Protein AF-A0A140CV83-F1 (afdb_monomer_lite)

Radius of gyration: 26.22 Å; chains: 1; bounding box: 45×14×83 Å

Sequence (55 aa):
MFFLPQMMPINWYPLILIFVTIYTFFIIMIAFNKISFIKSKTQIKLQNKNFYWMW

Structure (mmCIF, N/CA/C/O backbone):
data_AF-A0A140CV83-F1
#
_entry.id   AF-A0A140CV83-F1
#
loop_
_atom_site.group_PDB
_atom_site.id
_atom_site.type_symbol
_atom_site.label_atom_id
_atom_site.label_alt_id
_atom_site.label_comp_id
_atom_site.label_asym_id
_atom_site.label_entity_id
_atom_site.label_seq_id
_atom_site.pdbx_PDB_ins_code
_atom_site.Cartn_x
_atom_site.Cartn_y
_atom_site.Cartn_z
_atom_site.occupancy
_atom_site.B_iso_or_equiv
_atom_site.auth_seq_id
_atom_site.auth_comp_id
_atom_site.auth_asym_id
_atom_site.auth_atom_id
_atom_site.pdbx_PDB_model_num
ATOM 1 N N . MET A 1 1 ? 16.525 13.972 -46.281 1.00 50.44 1 MET A N 1
ATOM 2 C CA . MET A 1 1 ? 16.177 12.763 -45.505 1.00 50.44 1 MET A CA 1
ATOM 3 C C . MET A 1 1 ? 15.416 13.234 -44.274 1.00 50.44 1 MET A C 1
ATOM 5 O O . MET A 1 1 ? 15.978 14.003 -43.507 1.00 50.44 1 MET A O 1
ATOM 9 N N . PHE A 1 2 ? 14.122 12.920 -44.162 1.00 62.78 2 PHE A N 1
ATOM 10 C CA . PHE A 1 2 ? 13.314 13.295 -42.995 1.00 62.78 2 PHE A CA 1
ATOM 11 C C . PHE A 1 2 ? 13.601 12.304 -41.864 1.00 62.78 2 PHE A C 1
ATOM 13 O O . PHE A 1 2 ? 13.351 11.111 -42.017 1.00 62.78 2 PHE A O 1
ATOM 20 N N . PHE A 1 3 ? 14.145 12.789 -40.750 1.00 69.06 3 PHE A N 1
ATOM 21 C CA . PHE A 1 3 ? 14.317 11.995 -39.538 1.00 69.06 3 PHE A CA 1
ATOM 22 C C . PHE A 1 3 ? 13.046 12.128 -38.697 1.00 69.06 3 PHE A C 1
ATOM 24 O O . PHE A 1 3 ? 12.768 13.190 -38.144 1.00 69.06 3 PHE A O 1
ATOM 31 N N . LEU A 1 4 ? 12.247 11.063 -38.639 1.00 72.25 4 LEU A N 1
ATOM 32 C CA . LEU A 1 4 ? 11.169 10.950 -37.658 1.00 72.25 4 LEU A CA 1
ATOM 33 C C . LEU A 1 4 ? 11.803 10.761 -36.271 1.00 72.25 4 LEU A C 1
ATOM 35 O O . LEU A 1 4 ? 12.678 9.900 -36.134 1.00 72.25 4 LEU A O 1
ATOM 39 N N . PRO A 1 5 ? 11.400 11.533 -35.246 1.00 71.75 5 PRO A N 1
ATOM 40 C CA . PRO A 1 5 ? 11.916 11.345 -33.899 1.00 71.75 5 PRO A CA 1
ATOM 41 C C . PRO A 1 5 ? 11.528 9.949 -33.403 1.00 71.75 5 PRO A C 1
ATOM 43 O O . PRO A 1 5 ? 10.348 9.619 -33.279 1.00 71.75 5 PRO A O 1
ATOM 46 N N . GLN A 1 6 ? 12.530 9.111 -33.145 1.00 70.12 6 GLN A N 1
ATOM 47 C CA . GLN A 1 6 ? 12.327 7.809 -32.521 1.00 70.12 6 GLN A CA 1
ATOM 48 C C . GLN A 1 6 ? 12.067 8.020 -31.029 1.00 70.12 6 GLN A C 1
ATOM 50 O O . GLN A 1 6 ? 12.872 8.627 -30.323 1.00 70.12 6 GLN A O 1
ATOM 55 N N . MET A 1 7 ?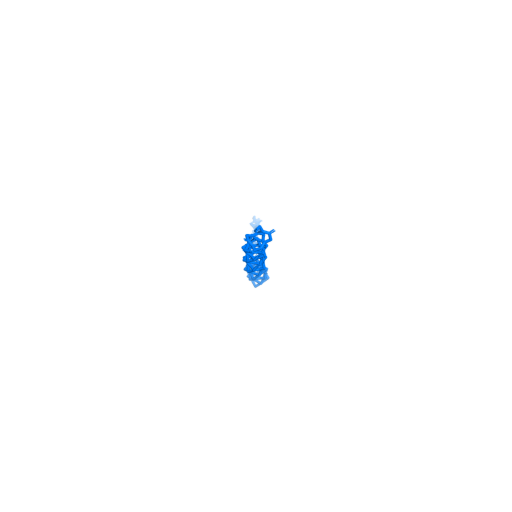 10.924 7.532 -30.550 1.00 73.50 7 MET A N 1
ATOM 56 C CA . MET A 1 7 ? 10.598 7.545 -29.128 1.00 73.50 7 MET A CA 1
ATOM 57 C C . MET A 1 7 ? 11.533 6.573 -28.405 1.00 73.50 7 MET A C 1
ATOM 59 O O . MET A 1 7 ? 11.605 5.398 -28.767 1.00 73.50 7 MET A O 1
ATOM 63 N N . MET A 1 8 ? 12.259 7.057 -27.395 1.00 76.50 8 MET A N 1
ATOM 64 C CA . MET A 1 8 ? 13.067 6.181 -26.546 1.00 76.50 8 MET A CA 1
ATOM 65 C C . MET A 1 8 ? 12.162 5.163 -25.832 1.00 76.50 8 MET A C 1
ATOM 67 O O . MET A 1 8 ? 11.077 5.534 -25.376 1.00 76.50 8 MET A O 1
ATOM 71 N N . PRO A 1 9 ? 12.587 3.893 -25.707 1.00 77.25 9 PRO A N 1
ATOM 72 C CA . PRO A 1 9 ? 11.815 2.890 -24.989 1.00 77.25 9 PRO A CA 1
ATOM 73 C C . PRO A 1 9 ? 11.645 3.316 -23.527 1.00 77.25 9 PRO A C 1
ATOM 75 O O . PRO A 1 9 ? 12.619 3.555 -22.812 1.00 77.25 9 PRO A O 1
ATOM 78 N N . ILE A 1 10 ? 10.392 3.428 -23.086 1.00 81.06 10 ILE A N 1
ATOM 79 C CA . ILE A 1 10 ? 10.061 3.791 -21.707 1.00 81.06 10 ILE A CA 1
ATOM 80 C C . ILE A 1 10 ? 10.441 2.636 -20.784 1.00 81.06 10 ILE A C 1
ATOM 82 O O . ILE A 1 10 ? 10.012 1.495 -20.968 1.00 81.06 10 ILE A O 1
ATOM 86 N N . ASN A 1 11 ? 11.226 2.950 -19.757 1.00 83.00 11 ASN A N 1
ATOM 87 C CA . ASN A 1 11 ? 11.514 2.019 -18.683 1.00 83.00 11 ASN A CA 1
ATOM 88 C C . ASN A 1 11 ? 10.288 1.912 -17.758 1.00 83.00 11 ASN A C 1
ATOM 90 O O . ASN A 1 11 ? 9.994 2.833 -16.997 1.00 83.00 11 ASN A O 1
ATOM 94 N N . TRP A 1 12 ? 9.571 0.790 -17.826 1.00 85.19 12 TRP A N 1
ATOM 95 C CA . TRP A 1 12 ? 8.355 0.555 -17.038 1.00 85.19 12 TRP A CA 1
ATOM 96 C C . TRP A 1 12 ? 8.623 0.213 -15.568 1.00 85.19 12 TRP A C 1
ATOM 98 O O . TRP A 1 12 ? 7.745 0.410 -14.731 1.00 85.19 12 TRP A O 1
ATOM 108 N N . TYR A 1 13 ? 9.828 -0.252 -15.224 1.00 89.69 13 TYR A N 1
ATOM 109 C CA . TYR A 1 13 ? 10.190 -0.624 -13.852 1.00 89.69 13 TYR A CA 1
ATOM 110 C C . TYR A 1 13 ? 9.923 0.476 -12.803 1.00 89.69 13 TYR A C 1
ATOM 112 O O . TYR A 1 13 ? 9.272 0.174 -11.801 1.00 89.69 13 TYR A O 1
ATOM 120 N N . PRO A 1 14 ? 10.339 1.747 -12.997 1.00 89.88 14 PRO A N 1
ATOM 121 C CA . PRO A 1 14 ? 10.034 2.816 -12.042 1.00 89.88 14 PRO A CA 1
ATOM 122 C C . PRO A 1 14 ? 8.531 3.092 -11.907 1.00 89.88 14 PRO A C 1
ATOM 124 O O . PRO A 1 14 ? 8.058 3.336 -10.800 1.00 89.88 14 PRO A O 1
ATOM 127 N N . LEU A 1 15 ? 7.765 3.004 -12.999 1.00 89.88 15 LEU A N 1
ATOM 128 C CA . LEU A 1 15 ? 6.311 3.205 -12.976 1.00 89.88 15 LEU A CA 1
ATOM 129 C C . LEU A 1 15 ? 5.610 2.119 -12.156 1.00 89.88 15 LEU A C 1
ATOM 131 O O . LEU A 1 15 ? 4.760 2.425 -11.323 1.00 89.88 15 LEU A O 1
ATOM 135 N N . ILE A 1 16 ? 6.008 0.860 -12.347 1.00 94.19 16 ILE A N 1
ATOM 136 C CA . ILE A 1 16 ? 5.479 -0.278 -11.586 1.00 94.19 16 ILE A CA 1
ATOM 137 C C . ILE A 1 16 ? 5.813 -0.120 -10.100 1.00 94.19 16 ILE A C 1
ATOM 139 O O . ILE A 1 16 ? 4.945 -0.314 -9.251 1.00 94.19 16 ILE A O 1
ATOM 143 N N . LEU A 1 17 ? 7.043 0.288 -9.776 1.00 95.44 17 LEU A N 1
ATOM 144 C CA . LEU A 1 17 ? 7.475 0.487 -8.394 1.00 95.44 17 LEU A CA 1
ATOM 145 C C . LEU A 1 17 ? 6.662 1.583 -7.692 1.00 95.44 17 LEU A C 1
ATOM 147 O O . LEU A 1 17 ? 6.200 1.371 -6.572 1.00 95.44 17 LEU A O 1
ATOM 151 N N . ILE A 1 18 ? 6.428 2.718 -8.359 1.00 95.56 18 ILE A N 1
ATOM 152 C CA . ILE A 1 18 ? 5.573 3.803 -7.846 1.00 95.56 18 ILE A CA 1
ATOM 153 C C . ILE A 1 18 ? 4.133 3.316 -7.642 1.00 95.56 18 ILE A C 1
ATOM 155 O O . ILE A 1 18 ? 3.493 3.641 -6.644 1.00 95.56 18 ILE A O 1
ATOM 159 N N . PHE A 1 19 ? 3.612 2.509 -8.565 1.00 95.94 19 PHE A N 1
ATOM 160 C CA . PHE A 1 19 ? 2.249 2.001 -8.455 1.00 95.94 19 PHE A CA 1
ATOM 161 C C . PHE A 1 19 ? 2.084 1.071 -7.247 1.00 95.94 19 PHE A C 1
ATOM 163 O O . PHE A 1 19 ? 1.134 1.211 -6.474 1.00 95.94 19 PHE A O 1
ATOM 170 N N . VAL A 1 20 ? 3.041 0.161 -7.039 1.00 97.38 20 VAL A N 1
ATOM 171 C CA . VAL A 1 20 ? 3.042 -0.761 -5.897 1.00 97.38 20 VAL A CA 1
ATOM 172 C C . VAL A 1 20 ? 3.135 0.005 -4.577 1.00 97.38 20 VAL A C 1
ATOM 174 O O . VAL A 1 20 ? 2.374 -0.290 -3.653 1.00 97.38 20 VAL A O 1
ATOM 177 N N . THR A 1 21 ? 4.009 1.010 -4.468 1.00 97.25 21 THR A N 1
ATOM 178 C CA . THR A 1 21 ? 4.154 1.778 -3.219 1.00 97.25 21 THR A CA 1
ATOM 179 C C . THR A 1 21 ? 2.882 2.546 -2.870 1.00 97.25 21 THR A C 1
ATOM 181 O O . THR A 1 21 ? 2.417 2.457 -1.731 1.00 97.25 21 THR A O 1
ATOM 184 N N . ILE A 1 22 ? 2.262 3.223 -3.843 1.00 97.25 22 ILE A N 1
ATOM 185 C CA . ILE A 1 22 ? 1.000 3.954 -3.640 1.00 97.25 22 ILE A CA 1
ATOM 186 C C . ILE A 1 22 ? -0.124 2.998 -3.233 1.00 97.25 22 ILE A C 1
ATOM 188 O O . ILE A 1 22 ? -0.842 3.261 -2.267 1.00 97.25 22 ILE A O 1
ATOM 192 N N . TYR A 1 23 ? -0.260 1.869 -3.931 1.00 97.44 23 TYR A N 1
ATOM 193 C CA . TYR A 1 23 ? -1.284 0.872 -3.626 1.00 97.44 23 TYR A CA 1
ATOM 194 C C . TYR A 1 23 ? -1.140 0.324 -2.199 1.00 97.44 23 TYR A C 1
ATOM 196 O O . TYR A 1 23 ? -2.114 0.246 -1.447 1.00 97.44 23 TYR A O 1
ATOM 204 N N . THR A 1 24 ? 0.093 0.019 -1.789 1.00 96.81 24 THR A N 1
ATOM 205 C CA . THR A 1 24 ? 0.383 -0.490 -0.442 1.00 96.81 24 THR A CA 1
ATOM 206 C C . THR A 1 24 ? 0.057 0.556 0.628 1.00 96.81 24 THR A C 1
ATOM 208 O O . THR A 1 24 ? -0.579 0.239 1.634 1.00 96.81 24 THR A O 1
ATOM 211 N N . PHE A 1 25 ? 0.418 1.82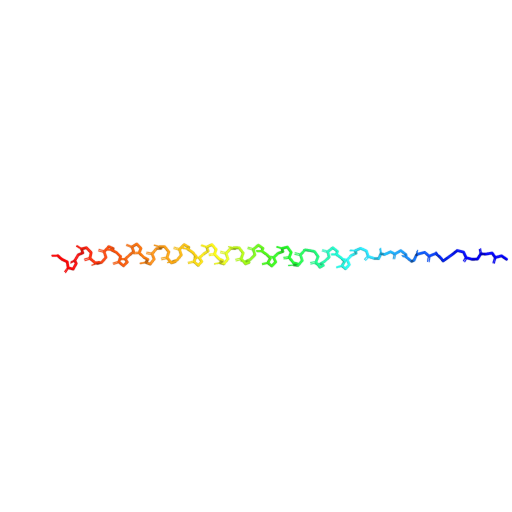1 0.394 1.00 97.25 25 PHE A N 1
ATOM 212 C CA . PHE A 1 25 ? 0.092 2.928 1.295 1.00 97.25 25 PHE A CA 1
ATOM 213 C C . PHE A 1 25 ? -1.423 3.102 1.474 1.00 97.25 25 PHE A C 1
ATOM 215 O O . PHE A 1 25 ? -1.907 3.291 2.592 1.00 97.25 25 PHE A O 1
ATOM 222 N N . PHE A 1 26 ? -2.186 2.970 0.389 1.00 96.62 26 PHE A N 1
ATOM 223 C CA . PHE A 1 26 ? -3.640 3.081 0.422 1.00 96.62 26 PHE A CA 1
ATOM 224 C C . PHE A 1 26 ? -4.292 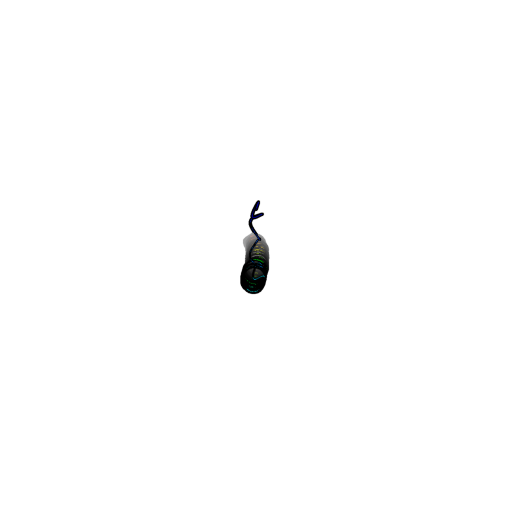1.983 1.276 1.00 96.62 26 PHE A C 1
ATOM 226 O O . PHE A 1 26 ? -5.161 2.270 2.103 1.00 96.62 26 PHE A O 1
ATOM 233 N N . ILE A 1 27 ? -3.827 0.734 1.149 1.00 96.12 27 ILE A N 1
ATOM 234 C CA . ILE A 1 27 ? -4.292 -0.383 1.987 1.00 96.12 27 ILE A CA 1
ATOM 235 C C . ILE A 1 27 ? -4.016 -0.102 3.466 1.00 96.12 27 ILE A C 1
ATOM 237 O O . ILE A 1 27 ? -4.898 -0.296 4.307 1.00 96.12 27 ILE A O 1
ATOM 241 N N . ILE A 1 28 ? -2.814 0.384 3.785 1.00 95.88 28 ILE A N 1
ATOM 242 C CA . ILE A 1 28 ? -2.426 0.723 5.157 1.00 95.88 28 ILE A CA 1
ATOM 243 C C . ILE A 1 28 ? -3.362 1.800 5.720 1.00 95.88 28 ILE A C 1
ATOM 245 O O . ILE A 1 28 ? -3.907 1.625 6.812 1.00 95.88 28 ILE A O 1
ATOM 249 N N . MET A 1 29 ? -3.627 2.873 4.969 1.00 95.69 29 MET A N 1
ATOM 250 C CA . MET A 1 29 ? -4.559 3.922 5.397 1.00 95.69 29 MET A CA 1
ATOM 251 C C . MET A 1 29 ? -5.972 3.393 5.662 1.00 95.69 29 MET A C 1
ATOM 253 O O . MET A 1 29 ? -6.574 3.743 6.679 1.00 95.69 29 MET A O 1
ATOM 257 N N . ILE A 1 30 ? -6.496 2.519 4.798 1.00 94.31 30 ILE A N 1
ATOM 258 C CA . ILE A 1 30 ? -7.810 1.895 5.007 1.00 94.31 30 ILE A CA 1
ATOM 259 C C . ILE A 1 30 ? -7.816 1.058 6.288 1.00 94.31 30 ILE A C 1
ATOM 261 O O . ILE A 1 30 ? -8.760 1.152 7.077 1.00 94.31 30 ILE A O 1
ATOM 265 N N . ALA A 1 31 ? -6.773 0.256 6.515 1.00 93.50 31 ALA A N 1
ATOM 266 C CA . ALA A 1 31 ? -6.659 -0.571 7.709 1.00 93.50 31 ALA A CA 1
ATOM 267 C C . ALA A 1 31 ? -6.657 0.289 8.982 1.00 93.50 31 ALA A C 1
ATOM 269 O O . ALA A 1 31 ? -7.449 0.033 9.890 1.00 93.50 31 ALA A O 1
ATOM 270 N N . PHE A 1 32 ? -5.851 1.356 9.023 1.00 92.00 32 PHE A N 1
ATOM 271 C CA . PHE A 1 32 ? -5.821 2.289 10.152 1.00 92.00 32 PHE A CA 1
ATOM 272 C C . PHE A 1 32 ? -7.160 2.992 10.372 1.00 92.00 32 PHE A C 1
ATOM 274 O O . PHE A 1 32 ? -7.624 3.074 11.511 1.00 92.00 32 PHE A O 1
ATOM 281 N N . ASN A 1 33 ? -7.817 3.453 9.306 1.00 88.38 33 ASN A N 1
ATOM 282 C CA . ASN A 1 33 ? -9.121 4.099 9.417 1.00 88.38 33 ASN A CA 1
ATOM 283 C C . ASN A 1 33 ? -10.175 3.126 9.975 1.00 88.38 33 ASN A C 1
ATOM 285 O O . ASN A 1 33 ? -10.918 3.458 10.898 1.00 88.38 33 ASN A O 1
ATOM 289 N N . LYS A 1 34 ? -10.182 1.876 9.495 1.00 86.12 34 LYS A N 1
ATOM 290 C CA . LYS A 1 34 ? -11.086 0.831 9.993 1.00 86.12 34 LYS A CA 1
ATOM 291 C C . LYS A 1 34 ? -10.820 0.503 11.465 1.00 86.12 34 LYS A C 1
ATOM 293 O O . LYS A 1 34 ? -11.771 0.360 12.230 1.00 86.12 34 LYS A O 1
ATOM 298 N N . ILE A 1 35 ? -9.553 0.426 11.878 1.00 85.94 35 ILE A N 1
ATOM 299 C CA . ILE A 1 3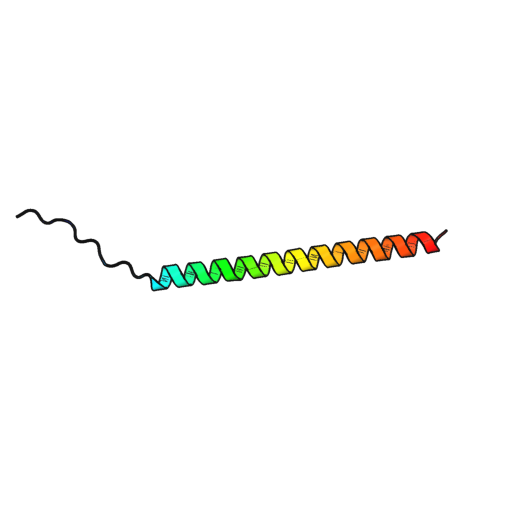5 ? -9.165 0.216 13.283 1.00 85.94 35 ILE A CA 1
ATOM 300 C C . ILE A 1 35 ? -9.635 1.388 14.151 1.00 85.94 35 ILE A C 1
ATOM 302 O O . ILE A 1 35 ? -10.246 1.164 15.196 1.00 85.94 35 ILE A O 1
ATOM 306 N N . SER A 1 36 ? -9.405 2.627 13.708 1.00 80.94 36 SER A N 1
ATOM 307 C CA . SER A 1 36 ? -9.849 3.840 14.403 1.00 80.94 36 SER A CA 1
ATOM 308 C C . SER A 1 36 ? -11.371 3.862 14.578 1.00 80.94 36 SER A C 1
ATOM 310 O O . SER A 1 36 ? -11.876 4.090 15.677 1.00 80.94 36 SER A O 1
ATOM 312 N N . PHE A 1 37 ? -12.110 3.509 13.525 1.00 78.75 37 PHE A N 1
ATOM 313 C CA . PHE A 1 37 ? -13.568 3.429 13.547 1.00 78.75 37 PHE A CA 1
ATOM 314 C C . PHE A 1 37 ? -14.106 2.322 14.464 1.00 78.75 37 PHE A C 1
ATOM 316 O O . PHE A 1 37 ? -15.107 2.506 15.157 1.00 78.75 37 PHE A O 1
ATOM 323 N N . ILE A 1 38 ? -13.453 1.157 14.499 1.00 82.06 38 ILE A N 1
ATOM 324 C CA . ILE A 1 38 ? -13.826 0.082 15.428 1.00 82.06 38 ILE A CA 1
ATOM 325 C C . ILE A 1 38 ? -13.554 0.520 16.870 1.00 82.06 38 ILE A C 1
ATOM 327 O O . ILE A 1 38 ? -14.413 0.319 17.728 1.00 82.06 38 ILE A O 1
ATOM 331 N N . LYS A 1 39 ? -12.403 1.155 17.127 1.00 77.44 39 LYS A N 1
ATOM 332 C CA . LYS A 1 39 ? -12.023 1.666 18.451 1.00 77.44 39 LYS A CA 1
ATOM 333 C C . LYS A 1 39 ? -12.991 2.741 18.952 1.00 77.44 39 LYS A C 1
ATOM 335 O O . L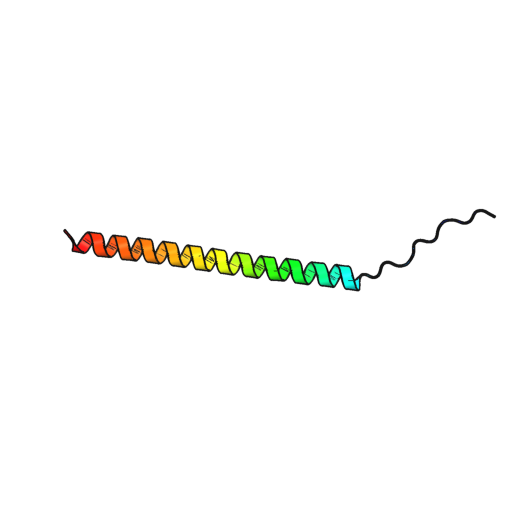YS A 1 39 ? -13.374 2.711 20.118 1.00 77.44 39 LYS A O 1
ATOM 340 N N . SER A 1 40 ? -13.429 3.658 18.090 1.00 74.44 40 SER A N 1
ATOM 341 C CA . SER A 1 40 ? -14.404 4.683 18.480 1.00 74.44 40 SER A CA 1
ATOM 342 C C . SER A 1 40 ? -15.780 4.075 18.776 1.00 74.44 40 SER A C 1
ATOM 344 O O . SER A 1 40 ? -16.398 4.410 19.786 1.00 74.44 40 SER A O 1
ATOM 346 N N . LYS A 1 41 ? -16.241 3.101 17.978 1.00 72.75 41 LYS A N 1
ATOM 347 C CA . LYS A 1 41 ? -17.496 2.377 18.249 1.00 72.75 41 LYS A CA 1
ATOM 348 C C . LYS A 1 41 ? -17.467 1.590 19.556 1.00 72.75 41 LYS A C 1
ATOM 350 O O . LYS A 1 41 ? -18.467 1.582 20.276 1.00 72.75 41 LYS A O 1
ATOM 355 N N . THR A 1 42 ? -16.364 0.912 19.873 1.00 69.44 42 THR A N 1
ATOM 356 C CA . THR A 1 42 ? -16.246 0.181 21.143 1.00 69.44 42 THR A CA 1
ATOM 357 C C . THR A 1 42 ? -16.209 1.127 22.334 1.00 69.44 42 THR A C 1
ATOM 359 O O . THR A 1 42 ? -16.870 0.837 23.327 1.00 69.44 42 THR A O 1
ATOM 362 N N . GLN A 1 43 ? -15.540 2.279 22.226 1.00 67.38 43 GLN A N 1
ATOM 363 C CA . GLN A 1 43 ? -15.558 3.306 23.272 1.00 67.38 43 GLN A CA 1
ATOM 364 C C . GLN A 1 43 ? -16.966 3.861 23.521 1.00 67.38 43 GLN A C 1
ATOM 366 O O . GLN A 1 43 ? -17.399 3.886 24.669 1.00 67.38 43 GLN A O 1
ATOM 371 N N . ILE A 1 44 ? -17.723 4.202 22.471 1.00 67.50 44 ILE A N 1
ATOM 372 C CA . ILE A 1 44 ? -19.109 4.687 22.607 1.00 67.50 44 ILE A CA 1
ATOM 373 C C . ILE A 1 44 ? -20.001 3.621 23.260 1.00 67.50 44 ILE A C 1
ATOM 375 O O . ILE A 1 44 ? -20.790 3.925 24.154 1.00 67.50 44 ILE A O 1
ATOM 379 N N . LYS A 1 45 ? -19.859 2.348 22.865 1.00 63.25 45 LYS A N 1
ATOM 380 C CA . LYS A 1 45 ? -20.630 1.243 23.458 1.00 63.25 45 LYS A CA 1
ATOM 381 C C . LYS A 1 45 ? -20.294 1.031 24.940 1.00 63.25 45 LYS A C 1
ATOM 383 O O . LYS A 1 45 ? -21.189 0.734 25.728 1.00 63.25 45 LYS A O 1
ATOM 388 N N . LEU A 1 46 ? -19.025 1.179 25.316 1.00 61.44 46 LEU A N 1
ATOM 389 C CA . LEU A 1 46 ? -18.557 0.998 26.691 1.00 61.44 46 LEU A CA 1
ATOM 390 C C . LEU A 1 46 ? -18.961 2.182 27.584 1.00 61.44 46 LEU A C 1
ATOM 392 O O . LEU A 1 46 ? -19.418 1.972 28.704 1.00 61.44 46 LEU A O 1
ATOM 396 N N . GLN A 1 47 ? -18.904 3.407 27.055 1.00 60.56 47 GLN A N 1
ATOM 397 C CA . GLN A 1 47 ? -19.374 4.614 27.735 1.00 60.56 47 GLN A CA 1
ATOM 398 C C . GLN A 1 47 ? -20.892 4.592 27.957 1.00 60.56 47 GLN A C 1
ATOM 400 O O . GLN A 1 47 ? -21.348 4.906 29.053 1.00 60.56 47 GLN A O 1
ATOM 405 N N . ASN A 1 48 ? -21.673 4.155 26.963 1.00 59.47 48 ASN A N 1
ATOM 406 C CA . ASN A 1 48 ? -23.124 4.033 27.108 1.00 59.47 48 ASN A CA 1
ATOM 407 C C . ASN A 1 48 ? -23.492 2.966 28.158 1.00 59.47 48 ASN A C 1
ATOM 409 O O . ASN A 1 48 ? -24.353 3.190 29.000 1.00 59.47 48 ASN A O 1
ATOM 413 N N . LYS A 1 49 ? -22.770 1.835 28.198 1.00 59.03 49 LYS A N 1
ATOM 414 C CA . LYS A 1 49 ? -22.988 0.804 29.224 1.00 59.03 49 LYS A CA 1
ATOM 415 C C . LYS A 1 49 ? -22.701 1.319 30.641 1.00 59.03 49 LYS A C 1
ATOM 417 O O . LYS A 1 49 ? -23.477 1.012 31.531 1.00 59.03 49 LYS A O 1
ATOM 422 N N . ASN A 1 50 ? -21.655 2.121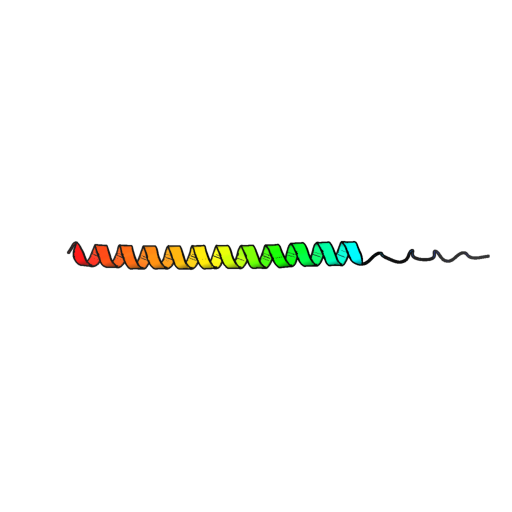 30.850 1.00 58.44 50 ASN A N 1
ATOM 423 C CA . ASN A 1 50 ? -21.389 2.728 32.162 1.00 58.44 50 ASN A CA 1
ATOM 424 C C . ASN A 1 50 ? -22.451 3.757 32.576 1.00 58.44 50 ASN A C 1
ATOM 426 O O . ASN A 1 50 ? -22.747 3.868 33.760 1.00 58.44 50 ASN A O 1
ATOM 430 N N . PHE A 1 51 ? -23.048 4.478 31.624 1.00 58.19 51 PHE A N 1
ATOM 431 C CA . PHE A 1 51 ? -24.106 5.448 31.920 1.00 58.19 51 PHE A CA 1
ATOM 432 C C . PHE A 1 51 ? -25.389 4.780 32.443 1.00 58.19 51 PHE A C 1
ATOM 434 O O . PHE A 1 51 ? -26.014 5.299 33.360 1.00 58.19 51 PHE A O 1
ATOM 441 N N . TYR A 1 52 ? -25.742 3.598 31.924 1.00 56.81 52 TYR A N 1
ATOM 442 C CA . TYR A 1 52 ? -26.902 2.820 32.388 1.00 56.81 52 TYR A CA 1
ATOM 443 C C . TYR A 1 52 ? -26.746 2.213 33.791 1.00 56.81 52 TYR A C 1
ATOM 445 O O . TYR A 1 52 ? -27.746 1.823 34.376 1.00 56.81 52 TYR A O 1
ATOM 453 N N . TRP A 1 53 ? -25.523 2.106 34.317 1.00 55.06 53 TRP A N 1
ATOM 454 C CA . TRP A 1 53 ? -25.263 1.632 35.687 1.00 55.06 53 TRP A CA 1
ATOM 455 C C . TRP A 1 53 ? -25.119 2.777 36.700 1.00 55.06 53 TRP A C 1
ATOM 457 O O . TRP A 1 53 ? -24.924 2.520 37.884 1.00 55.06 53 TRP A O 1
ATOM 467 N N . MET A 1 54 ? -25.163 4.030 36.236 1.00 48.59 54 MET A N 1
ATOM 468 C CA . MET A 1 54 ? -25.069 5.230 37.073 1.00 48.59 54 MET A CA 1
ATOM 469 C C . MET A 1 54 ? -26.451 5.834 37.400 1.00 48.59 54 MET A C 1
ATOM 471 O O . MET A 1 54 ? -26.524 6.846 38.094 1.00 48.59 54 MET A O 1
ATOM 475 N N . TRP A 1 55 ? -27.524 5.205 36.911 1.00 43.81 55 TRP A N 1
ATOM 476 C CA . TRP A 1 55 ? -28.924 5.409 37.302 1.00 43.81 55 TRP A CA 1
ATOM 477 C C . TRP A 1 55 ? -29.403 4.207 38.114 1.00 43.81 55 TRP A C 1
ATOM 479 O O . TRP A 1 55 ? -30.209 4.424 39.043 1.00 43.81 55 TRP A O 1
#

pLDDT: mean 78.67, std 15.38, range [43.81, 97.44]

Foldseek 3Di:
DDDDDDDDDDDCVVVVVVVVVVVVVVVVVVVVVVVVVVVVVVVVVVVVVVVVVVD

Organism: NCBI:txid1337138

Secondary structure (DSSP, 8-state):
---PPPPPPP-HHHHHHHHHHHHHHHHHHHHHHHHHHHHHHHHHHHHHHHHHT--